Protein AF-A0A6P0DWQ7-F1 (afdb_monomer)

Secondary s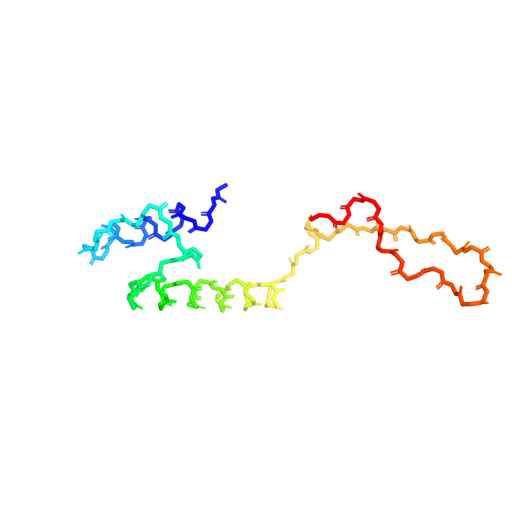tructure (DSSP, 8-state):
--HHHHHHHHHHHTT-PPPS-STT---HHHHHHHHHHHHHHHHHHHHS--TTT----PPPP---SSPP-PPPTT--

Solvent-accessible surface area (backbone atoms only — not comparable to full-atom values): 5141 Å² total; per-residue (Å²): 139,52,75,56,57,55,51,30,53,50,21,64,74,70,78,41,85,60,70,96,58,58,94,82,45,85,49,68,66,56,45,49,50,52,52,51,54,52,49,53,51,52,50,52,66,69,76,47,90,52,72,88,79,58,74,94,78,87,83,85,82,86,89,49,88,77,63,85,86,72,74,62,97,82,77,125

Radius of gyration: 18.75 Å; Cα contacts (8 Å, |Δi|>4): 33; chains: 1; bounding box: 33×26×50 Å

Nearest PDB structures (foldseek):
  5odh-assembly1_C  TM=2.950E-01  e=9.549E-01  Methanothermococcus thermolithotrophicus DSM 2095

Organism: Rhizobium leguminosarum (NCBI:txid384)

Mean predicted aligned error: 9.6 Å

Foldseek 3Di:
DDPLVVQQVVCVVVVHDRDPDQPPDPDPVSVVSVVVVVVVVVCCVPVDDVVVVDDDDDDDWPPDVVTDPDDDPPPD

pLDDT: mean 84.9, std 11.81, range [57.88, 96.44]

Structure (mmCIF, N/CA/C/O backbone):
data_AF-A0A6P0DWQ7-F1
#
_entry.id   AF-A0A6P0DWQ7-F1
#
loop_
_atom_site.group_PDB
_atom_site.id
_atom_site.type_symbol
_atom_site.label_atom_id
_atom_site.label_alt_id
_atom_site.label_comp_id
_atom_site.label_asym_id
_atom_site.label_entity_id
_atom_site.label_seq_id
_atom_site.pdbx_PDB_ins_code
_atom_site.Cartn_x
_atom_site.Cartn_y
_atom_site.Cartn_z
_atom_site.occupancy
_atom_site.B_iso_or_equiv
_atom_site.auth_seq_id
_atom_site.auth_comp_id
_atom_site.auth_asym_id
_atom_site.auth_atom_id
_atom_site.pdbx_PDB_model_num
ATOM 1 N N . MET A 1 1 ? -0.275 -9.653 -4.858 1.00 69.94 1 MET A N 1
ATOM 2 C CA . MET A 1 1 ? -0.855 -9.153 -3.590 1.00 69.94 1 MET A CA 1
ATOM 3 C C . MET A 1 1 ? -1.143 -7.670 -3.791 1.00 69.94 1 MET A C 1
ATOM 5 O O . MET A 1 1 ? -0.271 -7.003 -4.330 1.00 69.94 1 MET A O 1
ATOM 9 N N . SER A 1 2 ? -2.346 -7.171 -3.495 1.00 93.88 2 SER A N 1
ATOM 10 C CA . SER A 1 2 ? -2.727 -5.778 -3.796 1.00 93.88 2 SER A CA 1
ATOM 11 C C . SER A 1 2 ? -2.666 -4.889 -2.550 1.00 93.88 2 SER A C 1
ATOM 13 O O . SER A 1 2 ? -2.695 -5.390 -1.426 1.00 93.88 2 SER A O 1
ATOM 15 N N . LEU A 1 3 ? -2.642 -3.564 -2.744 1.00 93.62 3 LEU A N 1
ATOM 16 C CA . LEU A 1 3 ? -2.748 -2.593 -1.646 1.00 93.62 3 LEU A CA 1
ATOM 17 C C . LEU A 1 3 ? -4.009 -2.818 -0.793 1.00 93.62 3 LEU A C 1
ATOM 19 O O . LEU A 1 3 ? -3.964 -2.665 0.424 1.00 93.62 3 LEU A O 1
ATOM 23 N N . LEU A 1 4 ? -5.117 -3.222 -1.426 1.00 96.38 4 LEU A N 1
ATOM 24 C CA . LEU A 1 4 ? -6.357 -3.582 -0.739 1.00 96.38 4 LEU A CA 1
ATOM 25 C C . LEU A 1 4 ? -6.134 -4.749 0.228 1.00 96.38 4 LEU A C 1
ATOM 27 O O . LEU A 1 4 ? -6.481 -4.631 1.396 1.00 96.38 4 LEU A O 1
ATOM 31 N N . THR A 1 5 ? -5.501 -5.832 -0.230 1.00 96.38 5 THR A N 1
ATOM 32 C CA . THR A 1 5 ? -5.208 -6.997 0.619 1.00 96.38 5 THR A CA 1
ATOM 33 C C . THR A 1 5 ? -4.282 -6.639 1.783 1.00 96.38 5 THR A C 1
ATOM 35 O O . THR A 1 5 ? -4.498 -7.101 2.896 1.00 96.38 5 THR A O 1
ATOM 38 N N . ILE A 1 6 ? -3.275 -5.788 1.553 1.00 96.25 6 ILE A N 1
ATOM 39 C CA . ILE A 1 6 ? -2.359 -5.339 2.615 1.00 96.25 6 ILE A CA 1
ATOM 40 C C . ILE A 1 6 ? -3.129 -4.590 3.706 1.00 96.25 6 ILE A C 1
ATOM 42 O O . ILE A 1 6 ? -2.983 -4.901 4.884 1.00 96.25 6 ILE A O 1
ATOM 46 N N . ILE A 1 7 ? -3.970 -3.627 3.323 1.00 96.00 7 ILE A N 1
ATOM 47 C CA . ILE A 1 7 ? -4.738 -2.839 4.293 1.00 96.00 7 ILE A CA 1
ATOM 48 C C . ILE A 1 7 ? -5.781 -3.702 5.007 1.00 96.00 7 ILE A C 1
ATOM 50 O O . ILE A 1 7 ? -5.944 -3.549 6.209 1.00 96.00 7 ILE A O 1
ATOM 54 N N . GLN A 1 8 ? -6.430 -4.643 4.317 1.00 96.44 8 GLN A N 1
ATOM 55 C CA . GLN A 1 8 ? -7.358 -5.590 4.947 1.00 96.44 8 GLN A CA 1
ATOM 56 C C . GLN A 1 8 ? -6.677 -6.443 6.025 1.00 96.44 8 GLN A C 1
ATOM 58 O O . GLN A 1 8 ? -7.261 -6.641 7.087 1.00 96.44 8 GLN A O 1
ATOM 63 N N . ASN A 1 9 ? -5.443 -6.898 5.786 1.00 96.38 9 ASN A N 1
ATOM 64 C CA . ASN A 1 9 ? -4.676 -7.635 6.792 1.00 96.38 9 ASN A CA 1
ATOM 65 C C . ASN A 1 9 ? -4.379 -6.764 8.016 1.00 96.38 9 ASN A C 1
ATOM 67 O O . ASN A 1 9 ? -4.611 -7.199 9.137 1.00 96.38 9 ASN A O 1
ATOM 71 N N . VAL A 1 10 ? -3.939 -5.517 7.807 1.00 95.69 10 VAL A N 1
ATOM 72 C CA . VAL A 1 10 ? -3.690 -4.583 8.916 1.00 95.69 10 VAL A CA 1
ATOM 73 C C . VAL A 1 10 ? -4.975 -4.315 9.696 1.00 95.69 10 VAL A C 1
ATOM 75 O O . VAL A 1 10 ? -4.955 -4.393 10.916 1.00 95.69 10 VAL A O 1
ATOM 78 N N . CYS A 1 11 ? -6.098 -4.061 9.018 1.00 96.25 11 CYS A N 1
ATOM 79 C CA . CYS A 1 11 ? -7.400 -3.881 9.662 1.00 96.25 11 CYS A CA 1
ATOM 80 C C . CYS A 1 11 ? -7.770 -5.082 10.546 1.00 96.25 11 CYS A C 1
ATOM 82 O O . CYS A 1 11 ? -8.189 -4.884 11.681 1.00 96.25 11 CYS A O 1
ATOM 84 N N . ALA A 1 12 ? -7.531 -6.312 10.079 1.00 95.75 12 ALA A N 1
ATOM 85 C CA . ALA A 1 12 ? -7.764 -7.517 10.872 1.00 95.75 12 ALA A CA 1
ATOM 86 C C . ALA A 1 12 ? -6.839 -7.634 12.102 1.00 95.75 12 ALA A C 1
ATOM 88 O O . ALA A 1 12 ? -7.236 -8.221 13.104 1.00 95.75 12 ALA A O 1
ATOM 89 N N . GLU A 1 13 ? -5.623 -7.082 12.050 1.00 96.25 13 GLU A N 1
ATOM 90 C CA . GLU A 1 13 ? -4.686 -7.078 13.184 1.00 96.25 13 GLU A CA 1
ATOM 91 C C . GLU A 1 13 ? -5.065 -6.067 14.274 1.00 96.25 13 GLU A C 1
ATOM 93 O O . GLU A 1 13 ? -4.821 -6.319 15.454 1.00 96.25 13 GLU A O 1
ATOM 98 N N . ILE A 1 14 ? -5.642 -4.926 13.889 1.00 95.38 14 ILE A N 1
ATOM 99 C C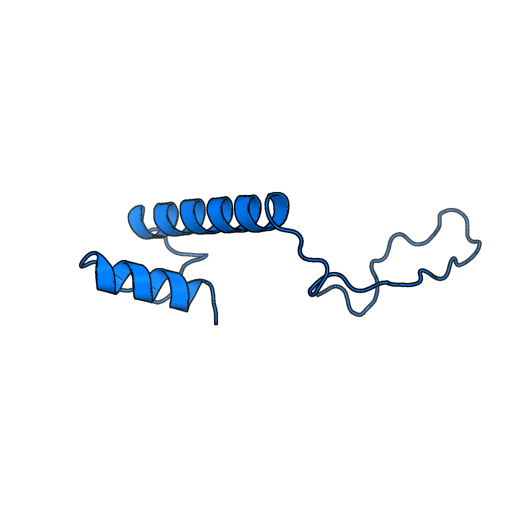A . ILE A 1 14 ? -5.951 -3.814 14.805 1.00 95.38 14 ILE A CA 1
ATOM 100 C C . ILE A 1 14 ? -7.449 -3.649 15.086 1.00 95.38 14 ILE A C 1
ATOM 102 O O . ILE A 1 14 ? -7.858 -2.601 15.581 1.00 95.38 14 ILE A O 1
ATOM 106 N N . ASP A 1 15 ? -8.239 -4.682 14.786 1.00 94.38 15 ASP A N 1
ATOM 107 C CA . ASP A 1 15 ? -9.688 -4.743 15.020 1.00 94.38 15 ASP A CA 1
ATOM 108 C C . ASP A 1 15 ? -10.459 -3.582 14.361 1.00 94.38 15 ASP A C 1
ATOM 110 O O . ASP A 1 15 ? -11.277 -2.898 14.976 1.00 94.38 15 ASP A O 1
ATOM 114 N N . LEU A 1 16 ? -10.161 -3.331 13.083 1.00 93.88 16 LEU A N 1
ATOM 115 C CA . LEU A 1 16 ? -10.919 -2.423 12.223 1.00 93.88 16 LEU A CA 1
ATOM 116 C C . LEU A 1 16 ? -11.670 -3.204 11.148 1.00 93.88 16 LEU A C 1
ATOM 118 O O . LEU A 1 16 ? -11.177 -4.205 10.622 1.00 93.88 16 LEU A O 1
ATOM 122 N N . ASP A 1 17 ? -12.829 -2.683 10.751 1.00 95.44 17 ASP A N 1
ATOM 123 C CA . ASP A 1 17 ? -13.595 -3.261 9.655 1.00 95.44 17 ASP A CA 1
ATOM 124 C C . ASP A 1 17 ? -12.787 -3.210 8.342 1.00 95.44 17 ASP A C 1
ATOM 126 O O . ASP A 1 17 ? -12.308 -2.144 7.932 1.00 95.44 17 ASP A O 1
ATOM 130 N N . PRO A 1 18 ? -12.610 -4.350 7.649 1.00 94.31 18 PRO A N 1
ATOM 131 C CA . PRO A 1 18 ? -11.818 -4.397 6.433 1.00 94.31 18 PRO A CA 1
ATOM 132 C C . PRO A 1 18 ? -12.530 -3.655 5.288 1.00 94.31 18 PRO A C 1
ATOM 134 O O . PRO A 1 18 ? -13.694 -3.938 4.988 1.00 94.31 18 PRO A O 1
ATOM 137 N N . PRO A 1 19 ? -11.846 -2.743 4.573 1.00 95.31 19 PRO A N 1
ATOM 138 C CA . PRO A 1 19 ? -12.459 -1.999 3.480 1.00 95.31 19 PRO A CA 1
ATOM 139 C C . PRO A 1 19 ? -12.668 -2.877 2.241 1.00 95.31 19 PRO A C 1
ATOM 141 O O . PRO A 1 19 ? -11.911 -3.815 1.982 1.00 95.31 19 PRO A O 1
ATOM 144 N N . THR A 1 20 ? -13.643 -2.517 1.402 1.00 95.44 20 THR A N 1
ATOM 145 C CA . THR A 1 20 ? -13.834 -3.107 0.060 1.00 95.44 20 THR A CA 1
ATOM 146 C C . THR A 1 20 ? -13.092 -2.336 -1.035 1.00 95.44 20 THR A C 1
ATOM 148 O O . THR A 1 20 ? -12.763 -2.898 -2.078 1.00 95.44 20 THR A O 1
ATOM 151 N N . ALA A 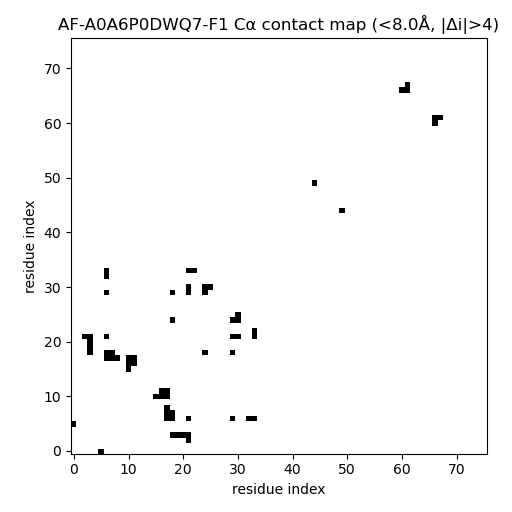1 21 ? -12.784 -1.059 -0.792 1.00 94.75 21 ALA A N 1
ATOM 152 C CA . ALA A 1 21 ? -12.003 -0.201 -1.672 1.00 94.75 21 ALA A CA 1
ATOM 153 C C . ALA A 1 21 ? -11.108 0.724 -0.840 1.00 94.75 21 ALA A C 1
ATOM 155 O O . ALA A 1 21 ? -11.555 1.301 0.145 1.00 94.75 21 ALA A O 1
ATOM 156 N N . VAL A 1 22 ? -9.849 0.890 -1.250 1.00 94.50 22 VAL A N 1
ATOM 157 C CA . VAL A 1 22 ? -8.878 1.760 -0.556 1.00 94.50 22 VAL A CA 1
ATOM 158 C C . VAL A 1 22 ? -8.737 3.111 -1.250 1.00 94.50 22 VAL A C 1
ATOM 160 O O . VAL A 1 22 ? -8.763 4.153 -0.602 1.00 94.50 22 VAL A O 1
ATOM 163 N N . MET A 1 23 ? -8.570 3.118 -2.576 1.00 93.75 23 MET A N 1
ATOM 164 C CA . MET A 1 23 ? -8.202 4.337 -3.311 1.00 93.75 23 MET A CA 1
ATOM 165 C C . MET A 1 23 ? -9.302 5.402 -3.308 1.00 93.75 23 MET A C 1
ATOM 167 O O . MET A 1 23 ? -8.992 6.591 -3.260 1.00 93.75 23 MET A O 1
ATOM 171 N N . SER A 1 24 ? -10.562 4.972 -3.325 1.00 94.56 24 SER A N 1
ATOM 172 C CA . SER A 1 24 ? -11.749 5.829 -3.308 1.00 94.56 24 SER A CA 1
ATOM 173 C C . SER A 1 24 ? -12.417 5.920 -1.933 1.00 94.56 24 SER A C 1
ATOM 175 O O . SER A 1 24 ? -13.507 6.479 -1.838 1.00 94.56 24 SER A O 1
ATOM 177 N N . SER A 1 25 ? -11.822 5.339 -0.884 1.00 93.38 25 SER A N 1
ATOM 178 C CA . SER A 1 25 ? -12.431 5.363 0.448 1.00 93.38 25 SER A CA 1
ATOM 179 C C . SER A 1 25 ? -12.466 6.784 1.004 1.00 93.38 25 SER A C 1
ATOM 181 O O . SER A 1 25 ? -11.460 7.494 0.960 1.00 93.38 25 SER A O 1
ATOM 183 N N . ALA A 1 26 ? -13.618 7.170 1.549 1.00 94.56 26 ALA A N 1
ATOM 184 C CA . ALA A 1 26 ? -13.796 8.409 2.301 1.00 94.56 26 ALA A CA 1
ATOM 185 C C . ALA A 1 26 ? -13.583 8.217 3.814 1.00 94.56 26 ALA A C 1
ATOM 187 O O . ALA A 1 26 ? -13.660 9.186 4.566 1.00 94.56 26 ALA A O 1
ATOM 188 N N . ASP A 1 27 ? -13.330 6.983 4.263 1.00 95.00 27 ASP A N 1
ATOM 189 C CA . ASP A 1 27 ? -13.046 6.691 5.664 1.00 95.00 27 ASP A CA 1
ATOM 190 C C . ASP A 1 27 ? -11.668 7.268 6.055 1.00 95.00 27 ASP A C 1
ATOM 192 O O . ASP A 1 27 ? -10.648 6.873 5.46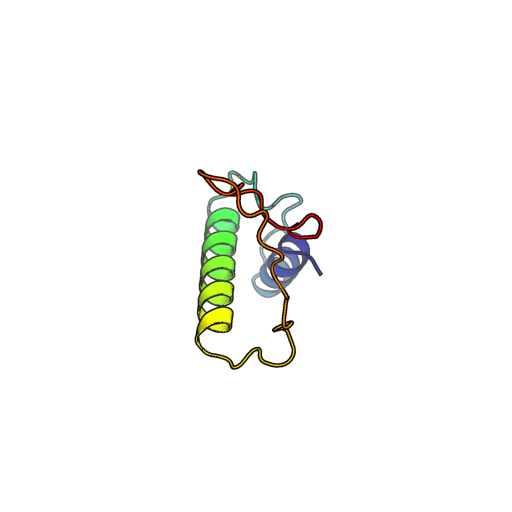7 1.00 95.00 27 ASP A O 1
ATOM 196 N N . PRO A 1 28 ? -11.600 8.173 7.052 1.00 95.62 28 PRO A N 1
ATOM 197 C CA . PRO A 1 28 ? -10.346 8.767 7.497 1.00 95.62 28 PRO A CA 1
ATOM 198 C C . PRO A 1 28 ? -9.282 7.749 7.927 1.00 95.62 28 PRO A C 1
ATOM 200 O O . PRO A 1 28 ? -8.098 7.983 7.679 1.00 95.62 28 PRO A O 1
ATOM 203 N N . GLN A 1 29 ? -9.663 6.630 8.549 1.00 94.19 29 GLN A N 1
ATOM 204 C CA . GLN A 1 29 ? -8.715 5.607 8.998 1.00 94.19 29 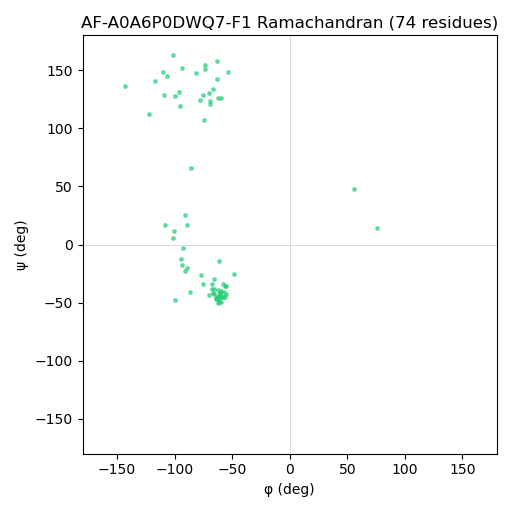GLN A CA 1
ATOM 205 C C . GLN A 1 29 ? -8.110 4.865 7.803 1.00 94.19 29 GLN A C 1
ATOM 207 O O . GLN A 1 29 ? -6.891 4.714 7.716 1.00 94.19 29 GLN A O 1
ATOM 212 N N . ILE A 1 30 ? -8.929 4.505 6.812 1.00 96.12 30 ILE A N 1
ATOM 213 C CA . ILE A 1 30 ? -8.452 3.862 5.577 1.00 96.12 30 ILE A CA 1
ATOM 214 C C . ILE A 1 30 ? -7.564 4.814 4.769 1.00 96.12 30 ILE A C 1
ATOM 216 O O . ILE A 1 30 ? -6.534 4.405 4.223 1.00 96.12 30 ILE A O 1
ATOM 220 N N . MET A 1 31 ? -7.907 6.105 4.734 1.00 96.31 31 MET A N 1
ATOM 221 C CA . MET A 1 31 ? -7.062 7.130 4.120 1.00 96.31 31 MET A CA 1
ATOM 2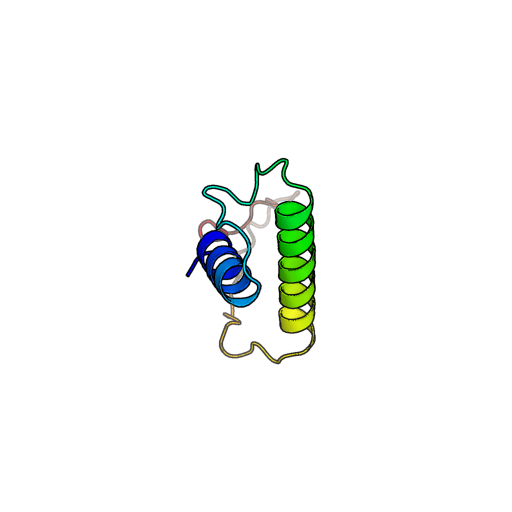22 C C . MET A 1 31 ? -5.696 7.237 4.808 1.00 96.31 31 MET A C 1
ATOM 224 O O . MET A 1 31 ? -4.679 7.333 4.117 1.00 96.31 31 MET A O 1
ATOM 228 N N . GLN A 1 32 ? -5.657 7.206 6.143 1.00 95.88 32 GLN A N 1
ATOM 229 C CA . GLN A 1 32 ? -4.408 7.240 6.908 1.00 95.88 32 GLN A CA 1
ATOM 230 C C . GLN A 1 32 ? -3.552 6.002 6.644 1.00 95.88 32 GLN A C 1
ATOM 232 O O . GLN A 1 32 ? -2.368 6.144 6.332 1.00 95.88 32 GLN A O 1
ATOM 237 N N . LEU A 1 33 ? -4.150 4.807 6.681 1.00 96.25 33 LEU A N 1
ATOM 238 C CA . LEU A 1 33 ? -3.452 3.559 6.370 1.00 96.25 33 LEU A CA 1
ATOM 239 C C . LEU A 1 33 ? -2.854 3.600 4.960 1.00 96.25 33 LEU A C 1
ATOM 241 O O . LEU A 1 33 ? -1.670 3.324 4.796 1.00 96.25 33 LEU A O 1
ATO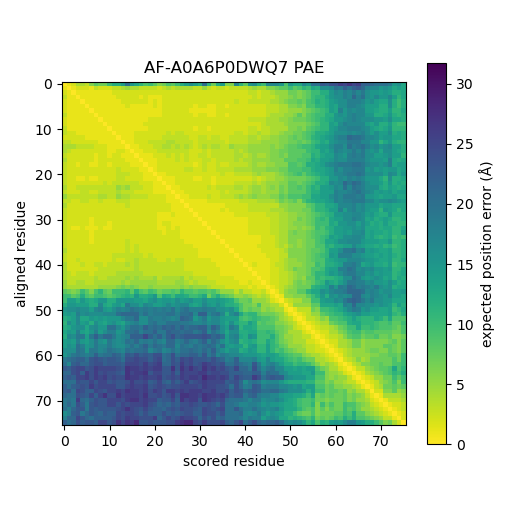M 245 N N . ARG A 1 34 ? -3.605 4.073 3.957 1.00 95.81 34 ARG A N 1
ATOM 246 C CA . ARG A 1 34 ? -3.089 4.269 2.591 1.00 95.81 34 ARG A CA 1
ATOM 247 C C . ARG A 1 34 ? -1.855 5.174 2.546 1.00 95.81 34 ARG A C 1
ATOM 249 O O . ARG A 1 34 ? -0.893 4.866 1.837 1.00 95.81 34 ARG A O 1
ATOM 256 N N . ILE A 1 35 ? -1.881 6.302 3.259 1.00 96.31 35 ILE A N 1
ATOM 257 C CA . ILE A 1 35 ? -0.760 7.254 3.294 1.00 96.31 35 ILE A CA 1
ATOM 258 C C . ILE A 1 35 ? 0.470 6.600 3.931 1.00 96.31 35 ILE A C 1
ATOM 260 O O . ILE A 1 35 ? 1.564 6.687 3.370 1.00 96.31 35 ILE A O 1
ATOM 264 N N . LEU A 1 36 ? 0.289 5.912 5.061 1.00 96.12 36 LEU A N 1
ATOM 265 C CA . LEU A 1 36 ? 1.361 5.206 5.762 1.00 96.12 36 LEU A CA 1
ATOM 266 C C . LEU A 1 36 ? 1.973 4.103 4.894 1.00 96.12 36 LEU A C 1
ATOM 268 O O . LEU A 1 36 ? 3.192 4.065 4.742 1.00 96.12 36 LEU A O 1
ATOM 272 N N . SER A 1 37 ? 1.148 3.271 4.250 1.00 94.81 37 SER A N 1
ATOM 273 C CA . SER A 1 37 ? 1.622 2.224 3.336 1.00 94.81 37 SER A CA 1
ATOM 274 C C . SER A 1 37 ? 2.402 2.804 2.156 1.00 94.81 37 SER A C 1
ATOM 276 O O . SER A 1 37 ? 3.442 2.272 1.779 1.00 94.81 37 SER A O 1
ATOM 278 N N . THR A 1 38 ? 1.941 3.924 1.592 1.00 93.12 38 THR A N 1
ATOM 279 C CA . THR A 1 38 ? 2.630 4.593 0.475 1.00 93.12 38 THR A CA 1
ATOM 280 C C . THR A 1 38 ? 3.988 5.141 0.904 1.00 93.12 38 THR A C 1
ATOM 282 O O . THR A 1 38 ? 4.967 5.013 0.170 1.00 93.12 38 THR A O 1
ATOM 285 N N . ARG A 1 39 ? 4.065 5.751 2.093 1.00 95.12 39 ARG A N 1
ATOM 286 C CA . ARG A 1 39 ? 5.328 6.238 2.654 1.00 95.12 39 ARG A CA 1
ATOM 287 C C . ARG A 1 39 ? 6.298 5.084 2.895 1.00 95.12 39 ARG A C 1
ATOM 289 O O . ARG A 1 39 ? 7.411 5.147 2.392 1.00 95.12 39 ARG A O 1
ATOM 296 N N . ALA A 1 40 ? 5.851 4.023 3.565 1.00 93.31 40 ALA A N 1
ATOM 297 C CA . ALA A 1 40 ? 6.669 2.839 3.807 1.00 93.31 40 ALA A CA 1
ATOM 298 C C . ALA A 1 40 ? 7.178 2.220 2.496 1.00 93.31 40 ALA A C 1
ATOM 300 O O . ALA A 1 40 ? 8.346 1.869 2.402 1.00 93.31 40 ALA A O 1
ATOM 301 N N . GLY A 1 41 ? 6.339 2.156 1.455 1.00 90.00 41 GLY A N 1
ATOM 302 C CA . GLY A 1 41 ? 6.757 1.697 0.129 1.00 90.00 41 GLY A CA 1
ATOM 303 C C . GLY A 1 41 ? 7.861 2.563 -0.486 1.00 90.00 41 GLY A C 1
ATOM 304 O O . GLY A 1 41 ? 8.825 2.028 -1.022 1.00 90.00 41 GLY A O 1
ATOM 305 N N . ARG A 1 42 ? 7.766 3.895 -0.370 1.00 89.38 42 ARG A N 1
ATOM 306 C CA . ARG A 1 42 ? 8.811 4.818 -0.851 1.00 89.38 42 ARG A CA 1
ATOM 307 C C . ARG A 1 42 ? 10.113 4.691 -0.070 1.00 89.38 42 ARG A C 1
ATOM 309 O O . ARG A 1 42 ? 11.178 4.715 -0.682 1.00 89.38 42 ARG A O 1
ATOM 316 N N . ASP A 1 43 ? 10.021 4.563 1.248 1.00 91.31 43 ASP A N 1
ATOM 317 C CA . ASP A 1 43 ? 11.185 4.383 2.112 1.00 91.31 43 ASP A CA 1
ATOM 318 C C . ASP A 1 43 ? 11.879 3.056 1.757 1.00 91.31 43 ASP A C 1
ATOM 320 O O . ASP A 1 43 ? 13.074 3.042 1.468 1.00 91.31 43 ASP A O 1
ATOM 324 N N . LEU A 1 44 ? 11.108 1.975 1.588 1.00 87.44 44 LEU A N 1
ATOM 325 C CA . LEU A 1 44 ? 11.617 0.674 1.151 1.00 87.44 44 LEU A CA 1
ATOM 326 C C . LEU A 1 44 ? 12.302 0.762 -0.224 1.00 87.44 44 LEU A C 1
ATOM 328 O O . LEU A 1 44 ? 13.403 0.245 -0.396 1.00 87.44 44 LEU A O 1
ATOM 332 N N . MET A 1 45 ? 11.687 1.459 -1.190 1.00 82.94 45 MET A N 1
ATOM 333 C CA . MET A 1 45 ? 12.264 1.711 -2.519 1.00 82.94 45 MET A CA 1
ATOM 334 C C . MET A 1 45 ? 13.610 2.444 -2.463 1.00 82.94 45 MET A C 1
ATOM 336 O O . MET A 1 45 ? 14.463 2.213 -3.316 1.00 82.94 45 MET A O 1
ATOM 340 N N . ARG A 1 46 ? 13.797 3.340 -1.490 1.00 81.50 46 ARG A N 1
ATOM 341 C CA . ARG A 1 46 ? 15.000 4.170 -1.357 1.00 81.50 46 ARG A CA 1
ATOM 342 C C . ARG A 1 46 ? 16.117 3.484 -0.573 1.00 81.50 46 ARG A C 1
ATOM 344 O O . ARG A 1 46 ? 17.283 3.677 -0.901 1.00 81.50 46 ARG A O 1
ATOM 351 N N . GLU A 1 47 ? 15.771 2.784 0.501 1.00 83.12 47 GLU A N 1
ATOM 352 C CA . GLU A 1 47 ? 16.733 2.323 1.511 1.00 83.12 47 GLU A CA 1
ATOM 353 C C . GLU A 1 47 ? 17.330 0.948 1.206 1.00 83.12 47 GLU A C 1
ATOM 355 O O . GLU A 1 47 ? 18.405 0.622 1.710 1.00 83.12 47 GLU A O 1
ATOM 360 N N . HIS A 1 48 ? 16.672 0.153 0.363 1.00 77.19 48 HIS A N 1
ATOM 361 C CA . HIS A 1 48 ? 17.135 -1.183 0.009 1.00 77.19 48 HIS A CA 1
ATOM 362 C C . HIS A 1 48 ? 17.701 -1.238 -1.411 1.00 77.19 48 HIS A C 1
ATOM 364 O O . HIS A 1 48 ? 17.211 -0.573 -2.322 1.00 77.19 48 HIS A O 1
ATOM 370 N N . ASP A 1 49 ? 18.739 -2.058 -1.601 1.00 70.56 49 ASP A N 1
ATOM 371 C CA . ASP A 1 49 ? 19.241 -2.367 -2.936 1.00 70.56 49 ASP A CA 1
ATOM 372 C C . ASP A 1 49 ? 18.275 -3.329 -3.632 1.00 70.56 49 ASP A C 1
ATOM 374 O O . ASP A 1 49 ? 18.184 -4.515 -3.311 1.00 70.56 49 ASP A O 1
ATOM 378 N N . TRP A 1 50 ? 17.542 -2.790 -4.599 1.00 75.38 50 TRP A N 1
ATOM 379 C CA . TRP A 1 50 ? 16.608 -3.531 -5.433 1.00 75.38 50 TRP A CA 1
ATOM 380 C C . TRP A 1 50 ? 17.257 -4.057 -6.706 1.00 75.38 50 TRP A C 1
ATOM 382 O O . TRP A 1 50 ? 16.559 -4.277 -7.689 1.00 75.38 50 TRP A O 1
ATOM 392 N N . SER A 1 51 ? 18.572 -4.279 -6.722 1.00 65.69 51 SER A N 1
ATOM 393 C CA . SER A 1 51 ? 19.309 -4.825 -7.870 1.00 65.69 51 SER A CA 1
ATOM 394 C C . SER A 1 51 ? 18.680 -6.079 -8.493 1.00 65.69 51 SER A C 1
ATOM 396 O O . SER A 1 51 ? 18.816 -6.288 -9.692 1.00 65.69 51 SER A O 1
ATOM 398 N N . THR A 1 52 ? 17.908 -6.862 -7.731 1.00 64.19 52 THR A N 1
ATOM 399 C CA . THR A 1 52 ? 17.123 -8.002 -8.252 1.00 64.19 52 THR A CA 1
ATOM 400 C C . THR A 1 52 ? 15.832 -7.600 -8.991 1.00 64.19 52 THR A C 1
ATOM 402 O O . THR A 1 52 ? 15.366 -8.340 -9.851 1.00 64.19 52 THR A O 1
ATOM 405 N N . LEU A 1 53 ? 15.239 -6.444 -8.676 1.00 69.12 53 LEU A N 1
ATOM 406 C CA . LEU A 1 53 ? 14.073 -5.874 -9.369 1.00 69.12 53 LEU A CA 1
ATOM 407 C C . LEU A 1 53 ? 14.459 -4.864 -10.464 1.00 69.12 53 LEU A C 1
ATOM 409 O O . LEU A 1 53 ? 13.609 -4.474 -11.262 1.00 69.12 53 LEU A O 1
ATOM 413 N N . MET A 1 54 ? 15.717 -4.418 -10.503 1.00 71.19 54 MET A N 1
ATOM 414 C CA . MET A 1 54 ? 16.217 -3.525 -11.546 1.00 71.19 54 MET A CA 1
ATOM 415 C C . MET A 1 54 ? 16.509 -4.311 -12.827 1.00 71.19 54 MET A C 1
ATOM 417 O O . MET A 1 54 ? 17.301 -5.250 -12.832 1.00 71.19 54 MET A O 1
ATOM 421 N N . VAL A 1 55 ? 15.903 -3.892 -13.938 1.00 69.94 55 VAL A N 1
ATOM 422 C CA . VAL A 1 55 ? 16.142 -4.475 -15.263 1.00 69.94 55 VAL A CA 1
ATOM 423 C C . VAL A 1 55 ? 16.914 -3.472 -16.110 1.00 69.94 55 VAL A C 1
ATOM 425 O O . VAL A 1 55 ? 16.519 -2.314 -16.242 1.00 69.94 55 VAL A O 1
ATOM 428 N N . GLN A 1 56 ? 18.019 -3.912 -16.710 1.00 75.38 56 GLN A N 1
ATOM 429 C CA . GLN A 1 56 ? 18.730 -3.101 -17.692 1.00 75.38 56 GLN A CA 1
ATOM 430 C C . GLN A 1 56 ? 17.879 -2.985 -18.963 1.00 75.38 56 GLN A C 1
ATOM 432 O O . GLN A 1 56 ? 17.533 -3.995 -19.576 1.00 75.38 56 GLN A O 1
ATOM 437 N N . ARG A 1 57 ? 17.576 -1.753 -19.387 1.00 71.06 57 ARG A N 1
ATOM 438 C CA . ARG A 1 57 ? 16.843 -1.484 -20.631 1.00 71.06 57 ARG A CA 1
ATOM 439 C C . ARG A 1 57 ? 17.704 -0.703 -21.615 1.00 71.06 57 ARG A C 1
ATOM 441 O O . ARG A 1 57 ? 18.447 0.196 -21.228 1.00 71.06 57 ARG A O 1
ATOM 448 N N . GLN A 1 58 ? 17.597 -1.054 -22.892 1.00 77.06 58 GLN A N 1
ATOM 449 C CA . GLN A 1 58 ? 18.185 -0.292 -23.989 1.00 77.06 58 GLN A CA 1
ATOM 450 C C . GLN A 1 58 ? 17.128 0.645 -24.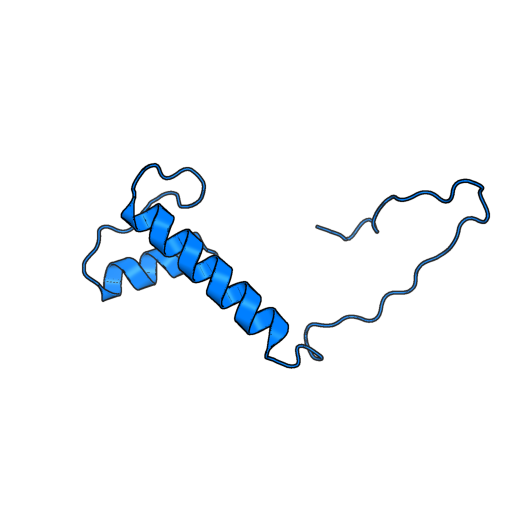580 1.00 77.06 58 GLN A C 1
ATOM 452 O O . GLN A 1 58 ? 16.019 0.212 -24.888 1.00 77.06 58 GLN A O 1
ATOM 457 N N . PHE A 1 59 ? 17.487 1.915 -24.752 1.00 72.31 59 PHE A N 1
ATOM 458 C CA . PHE A 1 59 ? 16.673 2.902 -25.458 1.00 72.31 59 PHE A CA 1
ATOM 459 C C . PHE A 1 59 ? 17.213 3.049 -26.881 1.00 72.31 59 PHE A C 1
ATOM 461 O O . PHE A 1 59 ? 18.411 3.264 -27.066 1.00 72.31 59 PHE A O 1
ATOM 468 N N . THR A 1 60 ? 16.341 2.914 -27.881 1.00 72.44 60 THR A N 1
ATOM 469 C CA . THR A 1 60 ? 16.696 3.168 -29.285 1.00 72.44 60 THR A CA 1
ATOM 470 C C . THR A 1 60 ? 16.297 4.597 -29.619 1.00 72.44 60 THR A C 1
ATOM 472 O O . THR A 1 60 ? 15.124 4.941 -29.507 1.00 72.44 60 THR A O 1
ATOM 475 N N . THR A 1 61 ? 17.261 5.433 -29.996 1.00 73.25 61 THR A N 1
ATOM 476 C CA . THR A 1 61 ? 16.997 6.813 -30.420 1.00 73.25 61 THR A CA 1
ATOM 477 C C . THR A 1 61 ? 16.541 6.845 -31.876 1.00 73.25 61 THR A C 1
ATOM 479 O O . THR A 1 61 ? 16.956 6.009 -32.682 1.00 73.25 61 THR A O 1
ATOM 482 N N . THR A 1 62 ? 15.673 7.798 -32.222 1.00 76.81 62 THR A N 1
ATOM 483 C CA . THR A 1 62 ? 15.110 7.901 -33.581 1.00 76.81 62 THR A CA 1
ATOM 484 C C . THR A 1 62 ? 15.903 8.842 -34.486 1.00 76.81 62 THR A C 1
ATOM 486 O O . THR A 1 62 ? 15.779 8.764 -35.708 1.00 76.81 62 THR A O 1
ATOM 489 N N . GLY A 1 63 ? 16.743 9.709 -33.910 1.00 77.06 63 GLY A N 1
ATOM 490 C CA . GLY A 1 63 ? 17.495 10.726 -34.642 1.00 77.06 63 GLY A CA 1
ATOM 491 C C . GLY A 1 63 ? 16.637 11.919 -35.082 1.00 77.06 63 GLY A C 1
ATOM 492 O O . GLY A 1 63 ? 17.069 12.686 -35.943 1.00 77.06 63 GLY A O 1
ATOM 493 N N . ALA A 1 64 ? 15.425 12.070 -34.535 1.00 77.69 64 ALA A N 1
ATOM 494 C CA . ALA A 1 64 ? 14.495 13.157 -34.838 1.00 77.69 64 ALA A CA 1
ATOM 495 C C . ALA A 1 64 ? 14.648 14.328 -33.847 1.00 77.69 64 ALA A C 1
ATOM 497 O O . ALA A 1 64 ? 15.016 14.131 -32.693 1.00 77.69 64 ALA A O 1
ATOM 498 N N . ASN A 1 65 ? 14.343 15.559 -34.280 1.00 77.38 65 ASN A N 1
ATOM 499 C CA . ASN A 1 65 ? 14.327 16.741 -33.410 1.00 77.38 65 ASN A CA 1
ATOM 500 C C . ASN A 1 65 ? 12.941 17.421 -33.437 1.00 77.38 65 ASN A C 1
ATOM 502 O O . ASN A 1 65 ? 12.589 17.993 -34.474 1.00 77.38 65 ASN A O 1
ATOM 506 N N . PRO A 1 66 ? 12.169 17.408 -32.332 1.00 72.50 66 PRO A N 1
ATOM 507 C CA . PRO A 1 66 ? 12.498 16.802 -31.038 1.00 72.50 66 PRO A CA 1
ATOM 508 C C . PRO A 1 66 ? 12.413 15.269 -31.072 1.00 72.50 66 PRO A C 1
ATOM 510 O O . PRO A 1 66 ? 11.625 14.702 -31.828 1.00 72.50 66 PRO A O 1
ATOM 513 N N . GLU A 1 67 ? 13.209 14.606 -30.234 1.00 69.44 67 GLU A N 1
ATOM 514 C CA . GLU A 1 67 ? 13.078 13.161 -30.028 1.00 69.44 67 GLU A CA 1
ATOM 515 C C . GLU A 1 67 ? 11.699 12.852 -29.411 1.00 69.44 67 GLU A C 1
ATOM 517 O O . GLU A 1 67 ? 11.228 13.612 -28.554 1.00 69.44 67 GLU A O 1
ATOM 522 N N . PRO A 1 68 ? 11.041 11.749 -29.806 1.00 71.25 68 PRO A N 1
ATOM 523 C CA . PRO A 1 68 ? 9.803 11.310 -29.177 1.00 71.25 68 PRO A CA 1
ATOM 524 C C . PRO A 1 68 ? 10.030 11.040 -27.684 1.00 71.25 68 PRO A C 1
ATOM 526 O O . PRO A 1 68 ? 10.903 10.263 -27.310 1.00 71.25 68 PRO A O 1
ATOM 529 N N . ALA A 1 69 ? 9.229 11.673 -26.826 1.00 69.56 69 ALA A N 1
ATOM 530 C CA . ALA A 1 69 ? 9.292 11.508 -25.371 1.00 69.56 69 ALA A CA 1
ATOM 531 C C . ALA A 1 69 ? 8.397 10.363 -24.856 1.00 69.56 69 ALA A C 1
ATOM 533 O O . ALA A 1 69 ? 8.041 10.337 -23.678 1.00 69.56 69 ALA A O 1
ATOM 534 N N . GLU A 1 70 ? 7.970 9.459 -25.739 1.00 69.06 70 GLU A N 1
ATOM 535 C CA . GLU A 1 70 ? 7.037 8.396 -25.379 1.00 69.06 70 GLU A CA 1
ATOM 536 C C . GLU A 1 70 ? 7.768 7.301 -24.584 1.00 69.06 70 GLU A C 1
ATOM 538 O O . GLU A 1 70 ? 8.834 6.841 -25.011 1.00 69.06 70 GLU A O 1
ATOM 543 N N . PRO A 1 71 ? 7.254 6.904 -23.403 1.00 68.19 71 PRO A N 1
ATOM 544 C CA . PRO A 1 71 ? 7.849 5.821 -22.638 1.00 68.19 71 PRO A CA 1
ATOM 545 C C . PRO A 1 71 ? 7.778 4.496 -23.423 1.00 68.19 71 PRO A C 1
ATOM 547 O O . PRO A 1 71 ? 6.950 4.346 -24.324 1.00 68.19 71 PRO A O 1
ATOM 550 N N . PRO A 1 72 ? 8.641 3.515 -23.105 1.00 68.38 72 PRO A N 1
ATOM 551 C CA . PRO A 1 72 ? 8.596 2.195 -23.727 1.00 68.38 72 PRO A CA 1
ATOM 552 C C . PRO A 1 72 ? 7.208 1.548 -23.629 1.00 68.38 72 PRO A C 1
ATOM 554 O O . PRO A 1 72 ? 6.507 1.726 -22.640 1.00 68.38 72 PRO A O 1
ATOM 557 N N . ALA A 1 73 ? 6.839 0.739 -24.625 1.00 71.19 73 ALA A N 1
ATOM 558 C CA . ALA A 1 73 ? 5.521 0.098 -24.694 1.00 71.19 73 ALA A CA 1
ATOM 559 C C . ALA A 1 73 ? 5.211 -0.864 -23.525 1.00 71.19 73 ALA A C 1
ATOM 561 O O . ALA A 1 73 ? 4.068 -1.273 -23.359 1.00 71.19 73 ALA A O 1
ATOM 562 N N . ASP A 1 74 ? 6.222 -1.250 -22.743 1.00 67.31 74 ASP A N 1
ATOM 563 C CA . ASP A 1 74 ? 6.118 -2.089 -21.546 1.00 67.31 74 ASP A CA 1
ATOM 564 C C . ASP A 1 74 ? 6.155 -1.297 -20.224 1.00 67.31 74 ASP A C 1
ATOM 566 O O . ASP A 1 74 ? 6.315 -1.887 -19.158 1.00 67.31 74 ASP A O 1
ATOM 570 N N . TRP A 1 75 ? 6.032 0.032 -20.285 1.00 65.06 75 TRP A N 1
ATOM 571 C CA . TRP A 1 75 ? 5.990 0.937 -19.133 1.00 65.06 75 TRP A CA 1
ATOM 57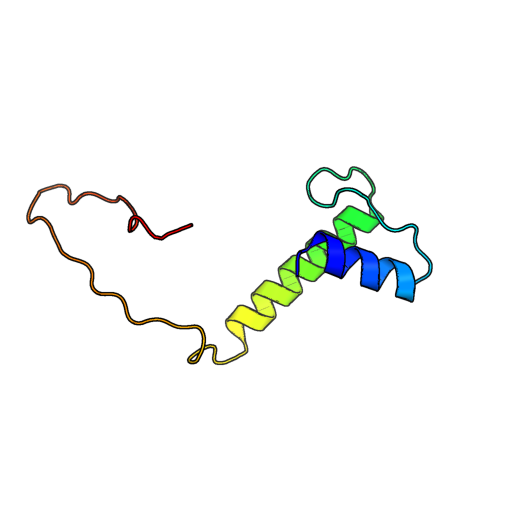2 C C . TRP A 1 75 ? 4.561 1.076 -18.571 1.00 65.06 75 TRP A C 1
ATOM 574 O O . TRP A 1 75 ? 3.963 2.149 -18.653 1.00 65.06 75 TRP A O 1
ATOM 584 N N . ASP A 1 76 ? 4.011 -0.013 -18.029 1.00 57.88 76 ASP A N 1
ATOM 585 C CA . ASP A 1 76 ? 2.733 -0.031 -17.284 1.00 57.88 76 ASP A CA 1
ATOM 586 C C . ASP A 1 76 ? 2.968 -0.092 -15.761 1.00 57.88 76 ASP A C 1
ATOM 588 O O . ASP A 1 76 ? 3.713 -0.994 -15.305 1.00 57.88 76 ASP A O 1
#

Sequence (76 aa):
MSLLTIIQNVCAEIDLDPPTAVMSSADPQIMQLRILSTRAGRDLMREHDWSTLMVQRQFTTTGANPEPAEPPADWD